Protein AF-A0A7S1K0E9-F1 (afdb_monomer_lite)

Secondary structure (DSSP, 8-state):
-GGG-TT-------EEEETTEEEE-S--SHHHHHHHHHSPP---GGGGSHHHHTTGGGT---------SS-HHHHHHHHH-GGGHHHHTTTT-EETTEEP-GGG----EEEESS--BTTTBEEEEEEESTTTT-SEEEEEEETTTEEEEEEEETTEEEEEEEE------

Structure (mmCIF, N/CA/C/O backbone):
data_AF-A0A7S1K0E9-F1
#
_entry.id   AF-A0A7S1K0E9-F1
#
loop_
_atom_site.group_PDB
_atom_site.id
_atom_site.type_symbol
_atom_site.label_atom_id
_atom_site.label_alt_id
_atom_site.label_comp_id
_atom_site.label_asym_id
_atom_site.label_entity_id
_atom_site.label_seq_id
_atom_site.pdbx_PDB_ins_code
_atom_site.Cartn_x
_atom_site.Cartn_y
_atom_site.Cartn_z
_atom_site.occupancy
_atom_site.B_iso_or_equiv
_atom_site.auth_seq_id
_atom_site.auth_comp_id
_atom_site.auth_asym_id
_atom_site.auth_atom_id
_atom_site.pdbx_PDB_model_num
ATOM 1 N N . PHE A 1 1 ? -6.097 8.473 45.155 1.00 58.50 1 PHE A N 1
ATOM 2 C CA . PHE A 1 1 ? -6.719 7.227 44.657 1.00 58.50 1 PHE A CA 1
ATOM 3 C C . PHE A 1 1 ? -7.468 7.504 43.357 1.00 58.50 1 PHE A C 1
ATOM 5 O O . PHE A 1 1 ? -8.652 7.815 43.402 1.00 58.50 1 PHE A O 1
ATOM 12 N N . ALA A 1 2 ? -6.791 7.430 42.206 1.00 68.81 2 ALA A N 1
ATOM 13 C CA . ALA A 1 2 ? -7.448 7.601 40.905 1.00 68.81 2 ALA A CA 1
ATOM 14 C C . ALA A 1 2 ? -8.517 6.514 40.659 1.00 68.81 2 ALA A C 1
ATOM 16 O O . ALA A 1 2 ? -9.604 6.822 40.193 1.00 68.81 2 ALA A O 1
ATOM 17 N N . THR A 1 3 ? -8.282 5.284 41.130 1.00 81.44 3 THR A N 1
ATOM 18 C CA . THR A 1 3 ? -9.179 4.119 40.979 1.00 81.44 3 THR A CA 1
ATOM 19 C C . THR A 1 3 ? -10.514 4.195 41.736 1.00 81.44 3 THR A C 1
ATOM 21 O O . THR A 1 3 ? -11.343 3.304 41.592 1.00 81.44 3 THR A O 1
ATOM 24 N N . LYS A 1 4 ? -10.744 5.230 42.559 1.00 86.62 4 LYS A N 1
ATOM 25 C CA . LYS A 1 4 ? -11.988 5.406 43.342 1.00 86.62 4 LYS A CA 1
ATOM 26 C C . LYS A 1 4 ? -12.940 6.453 42.757 1.00 86.62 4 LYS A C 1
ATOM 28 O O . LYS A 1 4 ? -14.071 6.575 43.218 1.00 86.62 4 LYS A O 1
ATOM 33 N N . ASN A 1 5 ? -12.492 7.234 41.777 1.00 89.19 5 ASN A N 1
ATOM 34 C CA . ASN A 1 5 ? -13.309 8.264 41.147 1.00 89.19 5 ASN A CA 1
ATOM 35 C C . ASN A 1 5 ? -13.993 7.671 39.910 1.00 89.19 5 ASN A C 1
ATOM 37 O O . ASN A 1 5 ? -13.312 7.291 38.969 1.00 89.19 5 ASN A O 1
ATOM 41 N N . LYS A 1 6 ? -15.331 7.637 39.874 1.00 87.44 6 LYS A N 1
ATOM 42 C CA . LYS A 1 6 ? -16.090 7.137 38.709 1.00 87.44 6 LYS A CA 1
ATOM 43 C C . LYS A 1 6 ? -15.811 7.914 37.414 1.00 87.44 6 LYS A C 1
ATOM 45 O O . LYS A 1 6 ? -16.053 7.387 36.340 1.00 87.44 6 LYS A O 1
ATOM 50 N N . ARG A 1 7 ? -15.301 9.149 37.517 1.00 89.06 7 ARG A N 1
ATOM 51 C CA . ARG A 1 7 ? -14.852 9.960 36.372 1.00 89.06 7 ARG A CA 1
ATOM 52 C C . ARG A 1 7 ? -13.445 9.606 35.885 1.00 89.06 7 ARG A C 1
ATOM 54 O O . ARG A 1 7 ? -13.038 10.090 34.841 1.00 89.06 7 ARG A O 1
ATOM 61 N N . ALA A 1 8 ? -12.685 8.811 36.637 1.00 90.88 8 ALA A N 1
ATOM 62 C CA . ALA A 1 8 ? -11.391 8.294 36.206 1.00 90.88 8 ALA A CA 1
ATOM 63 C C . ALA A 1 8 ? -11.598 7.018 35.374 1.00 90.88 8 ALA A C 1
ATOM 65 O O . ALA A 1 8 ? -11.196 5.927 35.776 1.00 90.88 8 ALA A O 1
ATOM 66 N N . CYS A 1 9 ? -12.284 7.162 34.241 1.00 88.81 9 CYS A N 1
ATOM 67 C CA . CYS A 1 9 ? -12.524 6.098 33.275 1.00 88.81 9 CYS A CA 1
ATOM 68 C C . CYS A 1 9 ? -11.998 6.499 31.890 1.00 88.81 9 CYS A C 1
ATOM 70 O O . CYS A 1 9 ? -11.860 7.680 31.579 1.00 88.81 9 CYS A O 1
ATOM 72 N N . ALA A 1 10 ? -11.706 5.496 31.067 1.00 90.06 10 ALA A N 1
ATOM 73 C CA . ALA A 1 10 ? -11.403 5.637 29.651 1.00 90.06 10 ALA A CA 1
ATOM 74 C C . ALA A 1 10 ? -12.136 4.524 28.897 1.00 90.06 10 ALA A C 1
ATOM 76 O O . ALA A 1 10 ? -12.346 3.440 29.448 1.00 90.06 10 ALA A O 1
ATOM 77 N N . GLN A 1 11 ? -12.530 4.791 27.654 1.00 88.31 11 GLN A N 1
ATOM 78 C CA . GLN A 1 11 ? -13.095 3.771 26.782 1.00 88.31 11 GLN A CA 1
ATOM 79 C C . GLN A 1 11 ? -11.948 3.013 26.113 1.00 88.31 11 GLN A C 1
ATOM 81 O O . GLN A 1 11 ? -11.129 3.615 25.421 1.00 88.31 11 GLN A O 1
ATOM 86 N N . ALA A 1 12 ? -11.888 1.700 26.319 1.00 90.06 12 ALA A N 1
ATOM 87 C CA . ALA A 1 12 ? -11.009 0.850 25.530 1.00 90.06 12 ALA A CA 1
ATOM 88 C C . ALA A 1 12 ? -11.633 0.635 24.147 1.00 90.06 12 ALA A C 1
ATOM 90 O O . ALA A 1 12 ? -12.841 0.398 24.042 1.00 90.06 12 ALA A O 1
ATOM 91 N N . VAL A 1 13 ? -10.805 0.711 23.110 1.00 93.31 13 VAL A N 1
ATOM 92 C CA . VAL A 1 13 ? -11.172 0.369 21.733 1.00 93.31 13 VAL A CA 1
ATOM 93 C C . VAL A 1 13 ? -10.453 -0.923 21.339 1.00 93.31 13 VAL A C 1
ATOM 95 O O . VAL A 1 13 ? -9.297 -1.100 21.738 1.00 93.31 13 VAL A O 1
ATOM 98 N N . PRO A 1 14 ? -11.100 -1.843 20.603 1.00 94.75 14 PRO A N 1
ATOM 99 C CA . PRO A 1 14 ? -10.422 -3.031 20.109 1.00 94.75 14 PRO A CA 1
ATOM 100 C C . PRO A 1 14 ? -9.272 -2.646 19.176 1.00 94.75 14 PRO A C 1
ATOM 102 O O . PRO A 1 14 ? -9.427 -1.800 18.290 1.00 94.75 14 PRO A O 1
ATOM 105 N N . CYS A 1 15 ? -8.111 -3.267 19.374 1.00 94.19 15 CYS A N 1
ATOM 106 C CA . CYS A 1 15 ? -6.949 -3.020 18.540 1.00 94.19 15 CYS A CA 1
ATOM 107 C C . CYS A 1 15 ? -6.083 -4.264 18.343 1.00 94.19 15 CYS A C 1
ATOM 109 O O . CYS A 1 15 ? -6.120 -5.211 19.130 1.00 94.19 15 CYS A O 1
ATOM 111 N N . GLN A 1 16 ? -5.282 -4.234 17.283 1.00 94.12 16 GLN A N 1
ATOM 112 C CA . GLN A 1 16 ? -4.247 -5.219 16.987 1.00 94.12 16 GLN A CA 1
ATOM 113 C C . GLN A 1 16 ? -2.939 -4.501 16.648 1.00 94.12 16 GLN A C 1
ATOM 115 O O . GLN A 1 16 ? -2.952 -3.371 16.162 1.00 94.12 16 GLN A O 1
ATOM 120 N N . VAL A 1 17 ? -1.802 -5.153 16.889 1.00 94.44 17 VAL A N 1
ATOM 121 C CA . VAL A 1 17 ? -0.476 -4.621 16.547 1.00 94.44 17 VAL A CA 1
ATOM 122 C C . VAL A 1 17 ? 0.187 -5.562 15.553 1.00 94.44 17 VAL A C 1
ATOM 124 O O . VAL A 1 17 ? 0.343 -6.745 15.845 1.00 94.44 17 VAL A O 1
ATOM 127 N N . ALA A 1 18 ? 0.582 -5.041 14.394 1.00 93.50 18 ALA A N 1
ATOM 128 C CA . ALA A 1 18 ? 1.292 -5.802 13.366 1.00 93.50 18 ALA A CA 1
ATOM 129 C C . ALA A 1 18 ? 2.140 -4.872 12.495 1.00 93.50 18 ALA A C 1
ATOM 131 O O . ALA A 1 18 ? 1.735 -3.740 12.230 1.00 93.50 18 ALA A O 1
ATOM 132 N N . GLN A 1 19 ? 3.309 -5.343 12.050 1.00 91.88 19 GLN A N 1
ATOM 133 C CA . GLN A 1 19 ? 4.217 -4.609 11.153 1.00 91.88 19 GLN A CA 1
ATOM 134 C C . GLN A 1 19 ? 4.545 -3.180 11.616 1.00 91.88 19 GLN A C 1
ATOM 136 O O . GLN A 1 19 ? 4.628 -2.259 10.812 1.00 91.88 19 GLN A O 1
ATOM 141 N N . GLY A 1 20 ? 4.679 -2.971 12.931 1.00 89.94 20 GLY A N 1
ATOM 142 C CA . GLY A 1 20 ? 4.950 -1.649 13.510 1.00 89.94 20 GLY A CA 1
ATOM 143 C C . GLY A 1 20 ? 3.758 -0.681 13.519 1.00 89.94 20 GLY A C 1
ATOM 144 O O . GLY A 1 20 ? 3.941 0.482 13.868 1.00 89.94 20 GLY A O 1
ATOM 145 N N . HIS A 1 21 ? 2.553 -1.147 13.176 1.00 92.94 21 HIS A N 1
ATOM 146 C CA . HIS A 1 21 ? 1.317 -0.362 13.156 1.00 92.94 21 HIS A CA 1
ATOM 147 C C . HIS A 1 21 ? 0.351 -0.805 14.261 1.00 92.94 21 HIS A C 1
ATOM 149 O O . HIS A 1 21 ? 0.337 -1.972 14.663 1.00 92.94 21 HIS A O 1
ATOM 155 N N . VAL A 1 22 ? -0.487 0.131 14.718 1.00 94.12 22 VAL A N 1
ATOM 156 C CA . VAL A 1 22 ? -1.640 -0.140 15.587 1.00 94.12 22 VAL A CA 1
ATOM 157 C C . VAL A 1 22 ? -2.909 -0.020 14.750 1.00 94.12 22 VAL A C 1
ATOM 159 O O . VAL A 1 22 ? -3.218 1.047 14.228 1.00 94.12 22 VAL A O 1
ATOM 162 N N . TRP A 1 23 ? -3.645 -1.117 14.643 1.00 94.12 23 TRP A N 1
ATOM 163 C CA . TRP A 1 23 ? -4.910 -1.222 13.927 1.00 94.12 23 TRP A CA 1
ATOM 164 C C . TRP A 1 23 ? -6.048 -1.064 14.917 1.00 94.12 23 TRP A C 1
ATOM 166 O O . TRP A 1 23 ? -6.070 -1.769 15.923 1.00 94.12 23 TRP A O 1
ATOM 176 N N . ILE A 1 24 ? -6.964 -0.134 14.663 1.00 93.50 24 ILE A N 1
ATOM 177 C CA . ILE A 1 24 ? -8.026 0.233 15.604 1.00 93.50 24 ILE A CA 1
ATOM 178 C C . ILE A 1 24 ? -9.380 0.004 14.944 1.00 93.50 24 ILE A C 1
ATOM 180 O O . ILE A 1 24 ? -9.613 0.445 13.821 1.00 93.50 24 ILE A O 1
ATOM 184 N N . TRP A 1 25 ? -10.290 -0.628 15.681 1.00 93.38 25 TRP A N 1
ATOM 185 C CA . TRP A 1 25 ? -11.703 -0.693 15.332 1.00 93.38 25 TRP A CA 1
ATOM 186 C C . TRP A 1 25 ? -12.454 0.315 16.192 1.00 93.38 25 TRP A C 1
ATOM 188 O O . TRP A 1 25 ? -12.400 0.265 17.419 1.00 93.38 25 TRP A O 1
ATOM 198 N N . LEU A 1 26 ? -13.145 1.252 15.544 1.00 91.50 26 LEU A N 1
ATOM 199 C CA . LEU A 1 26 ? -13.924 2.279 16.245 1.00 91.50 26 LEU A CA 1
ATOM 200 C C . LEU A 1 26 ? -15.257 1.739 16.786 1.00 91.50 26 LEU A C 1
ATOM 202 O O . LEU A 1 26 ? -15.865 2.358 17.657 1.00 91.50 26 LEU A O 1
ATOM 206 N N . ASP A 1 27 ? -15.696 0.579 16.295 1.00 93.38 27 ASP A N 1
ATOM 207 C CA . ASP A 1 27 ? -16.862 -0.125 16.814 1.00 93.38 27 ASP A CA 1
ATOM 208 C C . ASP A 1 27 ? -16.500 -0.897 18.095 1.00 93.38 27 ASP A C 1
ATOM 210 O O . ASP A 1 27 ? -15.795 -1.906 18.065 1.00 93.38 27 ASP A O 1
ATOM 214 N N . ILE A 1 28 ? -16.990 -0.399 19.233 1.00 94.62 28 ILE A N 1
ATOM 215 C CA . ILE A 1 28 ? -16.774 -0.981 20.568 1.00 94.62 28 ILE A CA 1
ATOM 216 C C . ILE A 1 28 ? -17.867 -1.982 20.976 1.00 94.62 28 ILE A C 1
ATOM 218 O O . ILE A 1 28 ? -17.878 -2.444 22.120 1.00 94.62 28 ILE A O 1
ATOM 222 N N . SER A 1 29 ? -18.813 -2.287 20.084 1.00 95.00 29 SER A N 1
ATOM 223 C CA . SER A 1 29 ? -19.843 -3.300 20.321 1.00 95.00 29 SER A CA 1
ATOM 224 C C . SER A 1 29 ? -19.236 -4.711 20.424 1.00 95.00 29 SER A C 1
ATOM 226 O O . SER A 1 29 ? -18.092 -4.940 20.012 1.00 95.00 29 SER A O 1
ATOM 228 N N . PRO A 1 30 ? -19.979 -5.700 20.955 1.00 94.12 30 PRO A N 1
ATOM 229 C CA . PRO A 1 30 ? -19.571 -7.104 20.884 1.00 94.12 30 PRO A CA 1
ATOM 230 C C . PRO A 1 30 ? -19.260 -7.568 19.451 1.00 94.12 30 PRO A C 1
ATOM 232 O O . PRO A 1 30 ? -18.337 -8.359 19.241 1.00 94.12 30 PRO A O 1
ATOM 235 N N . GLU A 1 31 ? -19.995 -7.056 18.463 1.00 93.81 31 GLU A N 1
ATOM 236 C CA . GLU A 1 31 ? -19.789 -7.318 17.040 1.00 93.81 31 GLU A CA 1
ATOM 237 C C . GLU A 1 31 ? -18.465 -6.723 16.551 1.00 93.81 31 GLU A C 1
ATOM 239 O O . GLU A 1 31 ? -17.681 -7.433 15.920 1.00 93.81 31 GLU A O 1
ATOM 244 N N . GLY A 1 32 ? -18.172 -5.470 16.908 1.00 91.81 32 GLY A N 1
ATOM 245 C CA . GLY A 1 32 ? -16.905 -4.803 16.608 1.00 91.81 32 GLY A CA 1
ATOM 246 C C . GLY A 1 32 ? -15.702 -5.503 17.242 1.00 91.81 32 GLY A C 1
ATOM 247 O O . GLY A 1 32 ? -14.684 -5.731 16.585 1.00 91.81 32 GLY A O 1
ATOM 248 N N . LEU A 1 33 ? -15.842 -5.968 18.487 1.00 93.31 33 LEU A N 1
ATOM 249 C CA . LEU A 1 33 ? -14.815 -6.765 19.158 1.00 93.31 33 LEU A CA 1
ATOM 250 C C . LEU A 1 33 ? -14.577 -8.098 18.433 1.00 93.31 33 LEU A C 1
ATOM 252 O O . LEU A 1 33 ? -13.430 -8.477 18.196 1.00 93.31 33 LEU A O 1
ATOM 256 N N . LYS A 1 34 ? -15.640 -8.791 18.009 1.00 94.69 34 LYS A N 1
ATOM 257 C CA . LYS A 1 34 ? -15.522 -10.018 17.208 1.00 94.69 34 LYS A CA 1
ATOM 258 C C . LYS A 1 34 ? -14.878 -9.743 15.846 1.00 94.69 34 LYS A C 1
ATOM 260 O O . LYS A 1 34 ? -14.020 -10.516 15.412 1.00 94.69 34 LYS A O 1
ATOM 265 N N . ALA A 1 35 ? -15.252 -8.647 15.188 1.00 92.38 35 ALA A N 1
ATOM 266 C CA . ALA A 1 35 ? -14.661 -8.222 13.925 1.00 92.38 35 ALA A CA 1
ATOM 267 C C . ALA A 1 35 ? -13.163 -7.941 14.088 1.00 92.38 35 ALA A C 1
ATOM 269 O O . ALA A 1 35 ? -12.379 -8.428 13.279 1.00 92.38 35 ALA A O 1
ATOM 270 N N . SER A 1 36 ? -12.743 -7.283 15.172 1.00 93.19 36 SER A N 1
ATOM 271 C CA . SER A 1 36 ? -11.322 -7.035 15.449 1.00 93.19 36 SER A CA 1
ATOM 272 C C . SER A 1 36 ? -10.497 -8.299 15.663 1.00 93.19 36 SER A C 1
ATOM 274 O O . SER A 1 36 ? -9.290 -8.269 15.485 1.00 93.19 36 SER A O 1
ATOM 276 N N . ALA A 1 37 ? -11.119 -9.420 16.036 1.00 92.62 37 ALA A N 1
ATOM 277 C CA . ALA A 1 37 ? -10.422 -10.687 16.242 1.00 92.62 37 ALA A CA 1
ATOM 278 C C . ALA A 1 37 ? -10.348 -11.548 14.970 1.00 92.62 37 ALA A C 1
ATOM 280 O O . ALA A 1 37 ? -9.565 -12.493 14.919 1.00 92.62 37 ALA A O 1
ATOM 281 N N . THR A 1 38 ? -11.184 -11.263 13.968 1.00 93.19 38 THR A N 1
ATOM 282 C CA . THR A 1 38 ? -11.391 -12.142 12.802 1.00 93.19 38 THR A CA 1
ATOM 283 C C . THR A 1 38 ? -11.124 -11.471 11.460 1.00 93.19 38 THR A C 1
ATOM 285 O O . THR A 1 38 ? -10.863 -12.173 10.486 1.00 93.19 38 THR A O 1
ATOM 288 N N . THR A 1 39 ? -11.163 -10.139 11.394 1.00 90.88 39 THR A N 1
ATOM 289 C CA . THR A 1 39 ? -10.830 -9.372 10.189 1.00 90.88 39 THR A CA 1
ATOM 290 C C . THR A 1 39 ? -9.333 -9.495 9.905 1.00 90.88 39 THR A C 1
ATOM 292 O O . THR A 1 39 ? -8.535 -9.110 10.763 1.00 90.88 39 THR A O 1
ATOM 295 N N . PRO A 1 40 ? -8.927 -9.994 8.725 1.00 90.50 40 PRO A N 1
ATOM 296 C CA . PRO A 1 40 ? -7.526 -9.982 8.333 1.00 90.50 40 PRO A CA 1
ATOM 297 C C . PRO A 1 40 ? -6.996 -8.549 8.267 1.00 90.50 40 PRO A C 1
ATOM 299 O O . PRO A 1 40 ? -7.625 -7.672 7.672 1.00 90.50 40 PRO A O 1
ATOM 302 N N . LEU A 1 41 ? -5.828 -8.312 8.860 1.00 91.56 41 LEU A N 1
ATOM 303 C CA . LEU A 1 41 ? -5.141 -7.036 8.707 1.00 91.56 41 LEU A CA 1
ATOM 304 C C . LEU A 1 41 ? -4.626 -6.902 7.271 1.00 91.56 41 LEU A C 1
ATOM 306 O O . LEU A 1 41 ? -4.116 -7.884 6.727 1.00 91.56 41 LEU A O 1
ATOM 310 N N . PRO A 1 42 ? -4.676 -5.708 6.657 1.00 90.00 42 PRO A N 1
ATOM 311 C CA . PRO A 1 42 ? -4.114 -5.496 5.332 1.00 90.00 42 PRO A CA 1
ATOM 312 C C . PRO A 1 42 ? -2.580 -5.370 5.413 1.00 90.00 42 PRO A C 1
ATOM 314 O O . PRO A 1 42 ? -2.009 -4.409 4.917 1.00 90.00 42 PRO A O 1
ATOM 317 N N . ILE A 1 43 ? -1.894 -6.352 5.996 1.00 91.50 43 ILE A N 1
ATOM 318 C CA . ILE A 1 43 ? -0.427 -6.430 6.090 1.00 91.50 43 ILE A CA 1
ATOM 319 C C . ILE A 1 43 ? 0.213 -6.907 4.784 1.00 91.50 43 ILE A C 1
ATOM 321 O O . ILE A 1 43 ? -0.438 -7.552 3.960 1.00 91.50 43 ILE A O 1
ATOM 325 N N . VAL A 1 44 ? 1.491 -6.593 4.590 1.00 91.75 44 VAL A N 1
ATOM 326 C CA . VAL A 1 44 ? 2.261 -7.052 3.426 1.00 91.75 44 VAL A CA 1
ATOM 327 C C . VAL A 1 44 ? 3.126 -8.232 3.849 1.00 91.75 44 VAL A C 1
ATOM 329 O O . VAL A 1 44 ? 4.125 -8.047 4.546 1.00 91.75 44 VAL A O 1
ATOM 332 N N . ASP A 1 45 ? 2.725 -9.441 3.462 1.00 91.62 45 ASP A N 1
ATOM 333 C CA . ASP A 1 45 ? 3.356 -10.694 3.900 1.00 91.62 45 ASP A CA 1
ATOM 334 C C . ASP A 1 45 ? 4.857 -10.736 3.569 1.00 91.62 45 ASP A C 1
ATOM 336 O O . ASP A 1 45 ? 5.661 -11.269 4.334 1.00 91.62 45 ASP A O 1
ATOM 340 N N . GLU A 1 46 ? 5.271 -10.109 2.466 1.00 89.44 46 GLU A N 1
ATOM 341 C CA . GLU A 1 46 ? 6.665 -10.063 2.032 1.00 89.44 46 GLU A CA 1
ATOM 342 C C . GLU A 1 46 ? 7.593 -9.336 3.009 1.00 89.44 46 GLU A C 1
ATOM 344 O O . GLU A 1 46 ? 8.796 -9.609 3.012 1.00 89.44 46 GLU A O 1
ATOM 349 N N . LEU A 1 47 ? 7.059 -8.454 3.863 1.00 88.88 47 LEU A N 1
ATOM 350 C CA . LEU A 1 47 ? 7.850 -7.781 4.896 1.00 88.88 47 LEU A CA 1
ATOM 351 C C . LEU A 1 47 ? 8.267 -8.736 6.026 1.00 88.88 47 LEU A C 1
ATOM 353 O O . LEU A 1 47 ? 9.253 -8.472 6.712 1.00 88.88 47 LEU A O 1
ATOM 357 N N . GLU A 1 48 ? 7.561 -9.859 6.194 1.00 90.31 48 GLU A N 1
ATOM 358 C CA . GLU A 1 48 ? 7.885 -10.892 7.188 1.00 90.31 48 GLU A CA 1
ATOM 359 C C . GLU A 1 48 ? 8.892 -11.927 6.672 1.00 90.31 48 GLU A C 1
ATOM 361 O O . GLU A 1 48 ? 9.383 -12.764 7.432 1.00 90.31 48 GLU A O 1
ATOM 366 N N . LEU A 1 49 ? 9.235 -11.887 5.380 1.00 90.75 49 LEU A N 1
ATOM 367 C CA . LEU A 1 49 ? 10.203 -12.819 4.817 1.00 90.75 49 LEU A CA 1
ATOM 368 C C . LEU A 1 49 ? 11.595 -12.581 5.425 1.00 90.75 49 LEU A C 1
ATOM 370 O O . LEU A 1 49 ? 12.039 -11.431 5.512 1.00 90.75 49 LEU A O 1
ATOM 374 N N . PRO A 1 50 ? 12.364 -13.643 5.743 1.00 90.94 50 PRO A N 1
ATOM 375 C CA . PRO A 1 50 ? 13.720 -13.496 6.279 1.00 90.94 50 PRO A CA 1
ATOM 376 C C . PRO A 1 50 ? 14.640 -12.651 5.386 1.00 90.94 50 PRO A C 1
ATOM 378 O O . PRO A 1 50 ? 15.474 -11.886 5.874 1.00 90.94 50 PRO A O 1
ATOM 381 N N . SER A 1 51 ? 14.469 -12.742 4.064 1.00 86.69 51 SER A N 1
ATOM 382 C CA . SER A 1 51 ? 15.200 -11.929 3.087 1.00 86.69 51 SER A CA 1
ATOM 383 C C . SER A 1 51 ? 14.928 -10.433 3.233 1.00 86.69 51 SER A C 1
ATOM 385 O O . SER A 1 51 ? 15.817 -9.632 2.974 1.00 86.69 51 SER A O 1
ATOM 387 N N . PHE A 1 52 ? 13.723 -10.050 3.657 1.00 86.38 52 PHE A N 1
ATOM 388 C CA . PHE A 1 52 ? 13.374 -8.659 3.912 1.00 86.38 52 PHE A CA 1
ATOM 389 C C . PHE A 1 52 ? 13.861 -8.229 5.300 1.00 86.38 52 PHE A C 1
ATOM 391 O O . PHE A 1 52 ? 14.622 -7.267 5.416 1.00 86.38 52 PHE A O 1
ATOM 398 N N . GLN A 1 53 ? 13.538 -9.007 6.339 1.00 87.75 53 GLN A N 1
ATOM 399 C CA . GLN A 1 53 ? 13.920 -8.711 7.725 1.00 87.75 53 GLN A CA 1
ATOM 400 C C . GLN A 1 53 ? 15.441 -8.609 7.927 1.00 87.75 53 GLN A C 1
ATOM 402 O O . GLN A 1 53 ? 15.913 -7.724 8.639 1.00 87.75 53 GLN A O 1
ATOM 407 N N . SER A 1 54 ? 16.233 -9.452 7.250 1.00 88.62 54 SER A N 1
ATOM 408 C CA . SER A 1 54 ? 17.707 -9.404 7.302 1.00 88.62 54 SER A CA 1
ATOM 409 C C . SER A 1 54 ? 18.304 -8.077 6.822 1.00 88.62 54 SER A C 1
ATOM 411 O O . SER A 1 54 ? 19.446 -7.761 7.151 1.00 88.62 54 SER A O 1
ATOM 413 N N . THR A 1 55 ? 17.529 -7.287 6.080 1.00 88.38 55 THR A N 1
ATOM 414 C CA . THR A 1 55 ? 17.947 -5.998 5.524 1.00 88.38 55 THR A CA 1
ATOM 415 C C . THR A 1 55 ? 17.390 -4.809 6.311 1.00 88.38 55 THR A C 1
ATOM 417 O O . THR A 1 55 ? 17.739 -3.673 6.029 1.00 88.38 55 THR A O 1
ATOM 420 N N . TRP A 1 56 ? 16.573 -5.031 7.349 1.00 84.62 56 TRP A N 1
ATOM 421 C CA . TRP A 1 56 ? 15.886 -3.958 8.085 1.00 84.62 56 TRP A CA 1
ATOM 422 C C . TRP A 1 56 ? 16.831 -2.865 8.617 1.00 84.62 56 TRP A C 1
ATOM 424 O O . TRP A 1 56 ? 16.525 -1.677 8.553 1.00 84.62 56 TRP A O 1
ATOM 434 N N . ASN A 1 57 ? 18.017 -3.266 9.085 1.00 86.25 57 ASN A N 1
ATOM 435 C CA . ASN A 1 57 ? 18.980 -2.378 9.744 1.00 86.25 57 ASN A CA 1
ATOM 436 C C . ASN A 1 57 ? 20.036 -1.764 8.809 1.00 86.25 57 ASN A C 1
ATOM 438 O O . ASN A 1 57 ? 20.930 -1.071 9.288 1.00 86.25 57 ASN A O 1
ATOM 442 N N . ASP A 1 58 ? 19.982 -2.007 7.498 1.00 90.31 58 ASP A N 1
ATOM 443 C CA . ASP A 1 58 ? 21.002 -1.508 6.560 1.00 90.31 58 ASP A CA 1
ATOM 444 C C . ASP A 1 58 ? 20.655 -0.167 5.890 1.00 90.31 58 ASP A C 1
ATOM 446 O O . ASP A 1 58 ? 21.382 0.303 5.014 1.00 90.31 58 ASP A O 1
ATOM 450 N N . GLY A 1 59 ? 19.555 0.464 6.311 1.00 85.25 59 GLY A N 1
ATOM 451 C CA . GLY A 1 59 ? 19.117 1.769 5.814 1.00 85.25 59 GLY A CA 1
ATOM 452 C C . GLY A 1 59 ? 18.340 1.730 4.495 1.00 85.25 59 GLY A C 1
ATOM 453 O O . GLY A 1 59 ? 17.991 2.789 3.977 1.00 85.25 59 GLY A O 1
ATOM 454 N N . ARG A 1 60 ? 18.034 0.544 3.946 1.00 85.31 60 ARG A N 1
ATOM 455 C CA . ARG A 1 60 ? 17.169 0.403 2.759 1.00 85.31 60 ARG A CA 1
ATOM 456 C C . ARG A 1 60 ? 15.676 0.542 3.056 1.00 85.31 60 ARG A C 1
ATOM 458 O O . ARG A 1 60 ? 14.897 0.708 2.119 1.00 85.31 60 ARG A O 1
ATOM 465 N N . HIS A 1 61 ? 15.287 0.491 4.327 1.00 87.94 61 HIS A N 1
ATOM 466 C CA . HIS A 1 61 ? 13.897 0.580 4.773 1.00 87.94 61 HIS A CA 1
ATOM 467 C C . HIS A 1 61 ? 13.652 1.907 5.462 1.00 87.94 61 HIS A C 1
ATOM 469 O O . HIS A 1 61 ? 14.450 2.352 6.286 1.00 87.94 61 HIS A O 1
ATOM 475 N N . PHE A 1 62 ? 12.525 2.527 5.141 1.00 89.19 62 PHE A N 1
ATOM 476 C CA . PHE A 1 62 ? 12.100 3.765 5.767 1.00 89.19 62 PHE A CA 1
ATOM 477 C C . PHE A 1 62 ? 10.590 3.736 5.965 1.00 89.19 62 PHE A C 1
ATOM 479 O O . PHE A 1 62 ? 9.842 3.434 5.038 1.00 89.19 62 PHE A O 1
ATOM 486 N N . MET A 1 63 ? 10.154 4.055 7.181 1.00 90.12 63 MET A N 1
ATOM 487 C CA . MET A 1 63 ? 8.749 4.118 7.566 1.00 90.12 63 MET A CA 1
ATOM 488 C C . MET A 1 63 ? 8.506 5.436 8.291 1.00 90.12 63 MET A C 1
ATOM 490 O O . MET A 1 63 ? 9.251 5.798 9.201 1.00 90.12 63 MET A O 1
ATOM 494 N N . TYR A 1 64 ? 7.473 6.160 7.873 1.00 93.75 64 TYR A N 1
ATOM 495 C CA . TYR A 1 64 ? 7.096 7.442 8.450 1.00 93.75 64 TYR A CA 1
ATOM 496 C C . TYR A 1 64 ? 5.604 7.696 8.253 1.00 93.75 64 TYR A C 1
ATOM 498 O O . TYR A 1 64 ? 4.960 7.077 7.410 1.00 93.75 64 TYR A O 1
ATOM 506 N N . MET A 1 65 ? 5.080 8.638 9.029 1.00 94.06 65 MET A N 1
ATOM 507 C CA . MET A 1 65 ? 3.724 9.156 8.908 1.00 94.06 65 MET A CA 1
ATOM 508 C C . MET A 1 65 ? 3.796 10.613 8.454 1.00 94.06 65 MET A C 1
ATOM 510 O O . MET A 1 65 ? 4.716 11.345 8.832 1.00 94.06 65 MET A O 1
ATOM 514 N N . ARG A 1 66 ? 2.827 11.033 7.642 1.00 93.69 66 ARG A N 1
ATOM 515 C CA . ARG A 1 66 ? 2.639 12.429 7.262 1.00 93.69 66 ARG A CA 1
ATOM 516 C C . ARG A 1 66 ? 1.154 12.733 7.128 1.00 93.69 66 ARG A C 1
ATOM 518 O O . ARG A 1 66 ? 0.455 12.007 6.428 1.00 93.69 66 ARG A O 1
ATOM 525 N N . ASP A 1 67 ? 0.738 13.848 7.714 1.00 93.44 67 ASP A N 1
ATOM 526 C CA . ASP A 1 67 ? -0.600 14.400 7.521 1.00 93.44 67 ASP A CA 1
ATOM 527 C C . ASP A 1 67 ? -0.632 15.214 6.225 1.00 93.44 67 ASP A C 1
ATOM 529 O O . ASP A 1 67 ? 0.272 16.013 5.951 1.00 93.44 67 ASP A O 1
ATOM 533 N N . MET A 1 68 ? -1.666 14.996 5.413 1.00 90.94 68 MET A N 1
ATOM 534 C CA . MET A 1 68 ? -1.853 15.679 4.135 1.00 90.94 68 MET A CA 1
ATOM 535 C C . MET A 1 68 ? -3.099 16.568 4.214 1.00 90.94 68 MET A C 1
ATOM 537 O O . MET A 1 68 ? -4.146 16.085 4.635 1.00 90.94 68 MET A O 1
ATOM 541 N N . PRO A 1 69 ? -3.032 17.849 3.800 1.00 91.94 69 PRO A N 1
ATOM 542 C CA . PRO A 1 69 ? -4.151 18.785 3.918 1.00 91.94 69 PRO A CA 1
ATOM 543 C C . PRO A 1 69 ? -5.160 18.628 2.763 1.00 91.94 69 PRO A C 1
ATOM 545 O O . PRO A 1 69 ? -5.507 19.605 2.100 1.00 91.94 69 PRO A O 1
ATOM 548 N N . TYR A 1 70 ? -5.573 17.396 2.458 1.00 90.25 70 TYR A N 1
ATOM 549 C CA . TYR A 1 70 ? -6.602 17.089 1.462 1.00 90.25 70 TYR A CA 1
ATOM 550 C C . TYR A 1 70 ? -7.235 15.712 1.707 1.00 90.25 70 TYR A C 1
ATOM 552 O O . TYR A 1 70 ? -6.671 14.876 2.410 1.00 90.25 70 TYR A O 1
ATOM 560 N N . GLY A 1 71 ? -8.415 15.495 1.114 1.00 91.25 71 GLY A N 1
ATOM 561 C CA . GLY A 1 71 ? -9.233 14.297 1.322 1.00 91.25 71 GLY A CA 1
ATOM 562 C C . GLY A 1 71 ? -8.533 12.988 0.948 1.00 91.25 71 GLY A C 1
ATOM 563 O O . GLY A 1 71 ? -7.684 12.943 0.049 1.00 91.25 71 GLY A O 1
ATOM 564 N N . ALA A 1 72 ? -8.912 11.909 1.635 1.00 89.94 72 ALA A N 1
ATOM 565 C CA . ALA A 1 72 ? -8.302 10.593 1.467 1.00 89.94 72 ALA A CA 1
ATOM 56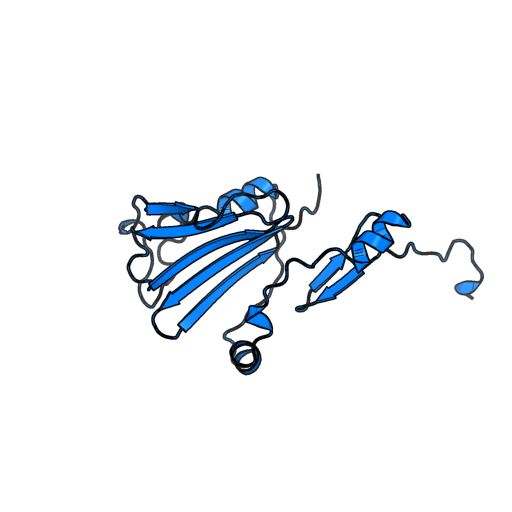6 C C . ALA A 1 72 ? -8.503 10.035 0.051 1.00 89.94 72 ALA A C 1
ATOM 568 O O . ALA A 1 72 ? -7.609 9.385 -0.482 1.00 89.94 72 ALA A O 1
ATOM 569 N N . GLU A 1 73 ? -9.630 10.334 -0.589 1.00 90.06 73 GLU A N 1
ATOM 570 C CA . GLU A 1 73 ? -9.959 9.918 -1.951 1.00 90.06 73 GLU A CA 1
ATOM 571 C C . GLU A 1 73 ? -9.001 10.551 -2.960 1.00 90.06 73 GLU A C 1
ATOM 573 O O . GLU A 1 73 ? -8.410 9.849 -3.776 1.00 90.06 73 GLU A O 1
ATOM 578 N N . ALA A 1 74 ? -8.762 11.862 -2.847 1.00 92.19 74 ALA A N 1
ATOM 579 C CA . ALA A 1 74 ? -7.810 12.563 -3.703 1.00 92.19 74 ALA A CA 1
ATOM 580 C C . ALA A 1 74 ? -6.376 12.039 -3.505 1.00 92.19 74 ALA A C 1
ATOM 582 O O . ALA A 1 74 ? -5.615 11.935 -4.468 1.00 92.19 74 ALA A O 1
ATOM 583 N N . LEU A 1 75 ? -6.006 11.670 -2.270 1.00 92.25 75 LEU A N 1
ATOM 584 C CA . LEU A 1 75 ? -4.726 11.015 -1.990 1.00 92.25 75 LEU A CA 1
ATOM 585 C C . LEU A 1 75 ? -4.635 9.635 -2.632 1.00 92.25 75 LEU A C 1
ATOM 587 O O . LEU A 1 75 ? -3.618 9.324 -3.248 1.00 92.25 75 LEU A O 1
ATOM 591 N N . LEU A 1 76 ? -5.680 8.824 -2.493 1.00 92.06 76 LEU A N 1
ATOM 592 C CA . LEU A 1 76 ? -5.740 7.490 -3.071 1.00 92.06 76 LEU A CA 1
ATOM 593 C C . LEU A 1 76 ? -5.657 7.551 -4.595 1.00 92.06 76 LEU A C 1
ATOM 595 O O . LEU A 1 76 ? -4.827 6.856 -5.167 1.00 92.06 76 LEU A O 1
ATOM 599 N N . GLU A 1 77 ? -6.433 8.411 -5.254 1.00 92.69 77 GLU A N 1
ATOM 600 C CA . GLU A 1 77 ? -6.370 8.591 -6.709 1.00 92.69 77 GLU A CA 1
ATOM 601 C C . GLU A 1 77 ? -4.983 9.053 -7.166 1.00 92.69 77 GLU A C 1
ATOM 603 O O . GLU A 1 77 ? -4.412 8.477 -8.093 1.00 92.69 77 GLU A O 1
ATOM 608 N N . ASN A 1 78 ? -4.397 10.039 -6.478 1.00 92.94 78 ASN A N 1
ATOM 609 C CA . ASN A 1 78 ? -3.054 10.517 -6.793 1.00 92.94 78 ASN A CA 1
ATOM 610 C C . ASN A 1 78 ? -1.997 9.415 -6.648 1.00 92.94 78 ASN A C 1
ATOM 612 O O . ASN A 1 78 ? -1.113 9.293 -7.496 1.00 92.94 78 ASN A O 1
ATOM 616 N N . LEU A 1 79 ? -2.084 8.618 -5.583 1.00 92.94 79 LEU A N 1
ATOM 617 C CA . LEU A 1 79 ? -1.169 7.512 -5.355 1.00 92.94 79 LEU A CA 1
ATOM 618 C C . LEU A 1 79 ? -1.451 6.330 -6.279 1.00 92.94 79 LEU A C 1
ATOM 620 O O . LEU A 1 79 ? -0.521 5.587 -6.536 1.00 92.94 79 LEU A O 1
ATOM 624 N N . LEU A 1 80 ? -2.663 6.110 -6.783 1.00 92.81 80 LEU A N 1
ATOM 625 C CA . LEU A 1 80 ? -2.963 5.002 -7.701 1.00 92.81 80 LEU A CA 1
ATOM 626 C C . LEU A 1 80 ? -2.558 5.288 -9.146 1.00 92.81 80 LEU A C 1
ATOM 628 O O . LEU A 1 80 ? -2.412 4.342 -9.918 1.00 92.81 80 LEU A O 1
ATOM 632 N N . ASP A 1 81 ? -2.382 6.557 -9.513 1.00 92.19 81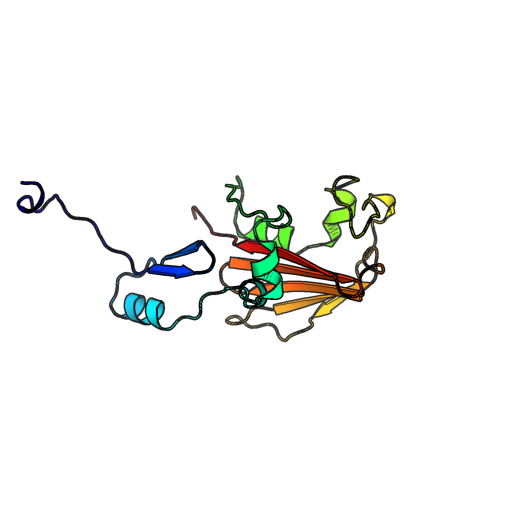 ASP A N 1
ATOM 633 C CA . ASP A 1 81 ? -2.031 6.962 -10.870 1.00 92.19 81 ASP A CA 1
ATOM 634 C C . ASP A 1 81 ? -0.512 7.119 -11.056 1.00 92.19 81 ASP A C 1
ATOM 636 O O . ASP A 1 81 ? 0.041 8.176 -10.748 1.00 92.19 81 ASP A O 1
ATOM 640 N N . PRO A 1 82 ? 0.207 6.143 -11.633 1.00 90.75 82 PRO A N 1
ATOM 641 C CA . PRO A 1 82 ? 1.613 6.333 -11.962 1.00 90.75 82 PRO A CA 1
ATOM 642 C C . PRO A 1 82 ? 1.844 7.350 -13.090 1.00 90.75 82 PRO A C 1
ATOM 644 O O . PRO A 1 82 ? 2.966 7.838 -13.229 1.00 90.75 82 PRO A O 1
ATOM 647 N N . ALA A 1 83 ? 0.844 7.703 -13.907 1.00 90.06 83 ALA A N 1
ATOM 648 C CA . ALA A 1 83 ? 1.049 8.559 -15.077 1.00 90.06 83 ALA A CA 1
ATOM 649 C C . ALA A 1 83 ? 1.529 9.974 -14.712 1.00 90.06 83 ALA A C 1
ATOM 651 O O . ALA A 1 83 ? 2.234 10.600 -15.507 1.00 90.06 83 ALA A O 1
ATOM 652 N N . HIS A 1 84 ? 1.237 10.460 -13.499 1.00 91.94 84 HIS A N 1
ATOM 653 C CA . HIS A 1 84 ? 1.739 11.752 -13.024 1.00 91.94 84 HIS A CA 1
ATOM 654 C C . HIS A 1 84 ? 3.253 11.762 -12.752 1.00 91.94 84 HIS A C 1
ATOM 656 O O . HIS A 1 84 ? 3.862 12.837 -12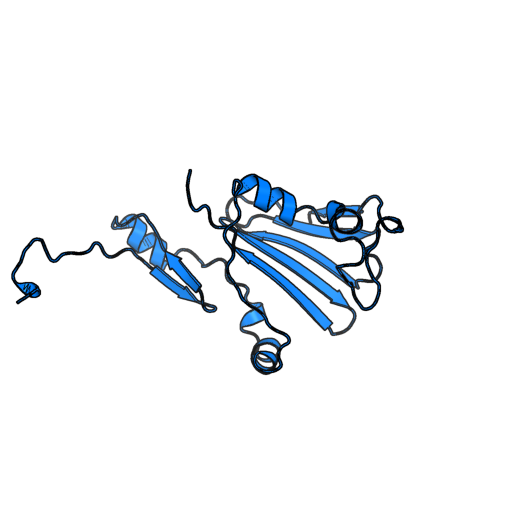.700 1.00 91.94 84 HIS A O 1
ATOM 662 N N . VAL A 1 85 ? 3.881 10.592 -12.567 1.00 90.81 85 VAL A N 1
ATOM 663 C CA . VAL A 1 85 ? 5.257 10.485 -12.060 1.00 90.81 85 VAL A CA 1
ATOM 664 C C . VAL A 1 85 ? 6.276 11.262 -12.900 1.00 90.81 85 VAL A C 1
ATOM 666 O O . VAL A 1 85 ? 7.010 12.071 -12.324 1.00 90.81 85 VAL A O 1
ATOM 669 N N . PRO A 1 86 ? 6.314 11.122 -14.240 1.00 91.06 86 PRO A N 1
ATOM 670 C CA . PRO A 1 86 ? 7.257 11.870 -15.071 1.00 91.06 86 PRO A CA 1
ATOM 671 C C . PRO A 1 86 ? 7.065 13.392 -15.030 1.00 91.06 86 PRO A C 1
ATOM 673 O O . PRO A 1 86 ? 8.005 14.149 -15.291 1.00 91.06 86 PRO A O 1
ATOM 676 N N . VAL A 1 87 ? 5.856 13.852 -14.701 1.00 92.94 87 VAL A N 1
ATOM 677 C CA . VAL A 1 87 ? 5.479 15.267 -14.745 1.00 92.94 87 VAL A CA 1
ATOM 678 C C . VAL A 1 87 ? 5.733 15.958 -13.407 1.00 92.94 87 VAL A C 1
ATOM 680 O O . VAL A 1 87 ? 6.449 16.967 -13.372 1.00 92.94 87 VAL A O 1
ATOM 683 N N . THR A 1 88 ? 5.180 15.415 -12.320 1.00 93.69 88 THR A N 1
ATOM 684 C CA . THR A 1 88 ? 5.216 16.022 -10.977 1.00 93.69 88 THR A CA 1
ATOM 685 C C . THR A 1 88 ? 6.538 15.762 -10.262 1.00 93.69 88 THR A C 1
ATOM 687 O O . THR A 1 88 ? 7.033 16.640 -9.560 1.00 93.69 88 THR A O 1
ATOM 690 N N . HIS A 1 89 ? 7.165 14.602 -10.488 1.00 90.62 89 HIS A N 1
ATOM 691 C CA . HIS A 1 89 ? 8.429 14.213 -9.845 1.00 90.62 89 HIS A CA 1
ATOM 692 C C . HIS A 1 89 ? 9.638 14.380 -10.769 1.00 90.62 89 HIS A C 1
ATOM 694 O O . HIS A 1 89 ? 10.603 13.614 -10.697 1.00 90.62 89 HIS A O 1
ATOM 700 N N . HIS A 1 90 ? 9.580 15.382 -11.652 1.00 92.25 90 HIS A N 1
ATOM 701 C CA . HIS A 1 90 ? 10.597 15.655 -12.663 1.00 92.25 90 HIS A CA 1
ATOM 702 C C . HIS A 1 90 ? 12.017 15.662 -12.073 1.00 92.25 90 HIS A C 1
ATOM 704 O O . HIS A 1 90 ? 12.360 16.537 -11.281 1.00 92.25 90 HIS A O 1
ATOM 710 N N . ASN A 1 91 ? 12.849 14.701 -12.489 1.00 90.06 91 ASN A N 1
ATOM 711 C CA . ASN A 1 91 ? 14.234 14.504 -12.043 1.00 90.06 91 ASN A CA 1
ATOM 712 C C . ASN A 1 91 ? 14.432 14.218 -10.538 1.00 90.06 91 ASN A C 1
ATOM 714 O O . ASN A 1 91 ? 15.582 14.181 -10.082 1.00 90.06 91 ASN A O 1
ATOM 718 N N . SER A 1 92 ? 13.348 13.966 -9.798 1.00 88.19 92 SER A N 1
ATOM 719 C CA . SER A 1 92 ? 13.349 13.657 -8.359 1.00 88.19 92 SER A CA 1
ATOM 720 C C . SER A 1 92 ? 13.276 12.158 -8.082 1.00 88.19 92 SER A C 1
ATOM 722 O O . SER A 1 92 ? 13.842 11.684 -7.100 1.00 88.19 92 SER A O 1
ATOM 724 N N . ILE A 1 93 ? 12.616 11.397 -8.957 1.00 84.38 93 ILE A N 1
ATOM 725 C CA . ILE A 1 93 ? 12.522 9.941 -8.843 1.00 84.38 93 ILE A CA 1
ATOM 726 C C . ILE A 1 93 ? 13.507 9.294 -9.811 1.00 84.38 93 ILE A C 1
ATOM 728 O O . ILE A 1 93 ? 13.563 9.615 -10.999 1.00 84.38 93 ILE A O 1
ATOM 732 N N . THR A 1 94 ? 14.293 8.362 -9.281 1.00 80.19 94 THR A N 1
ATOM 733 C CA . THR A 1 94 ? 15.180 7.509 -10.069 1.00 80.19 94 THR A CA 1
ATOM 734 C C . THR A 1 94 ? 14.627 6.098 -10.054 1.00 80.19 94 THR A C 1
ATOM 736 O O . THR A 1 94 ? 14.575 5.461 -9.004 1.00 80.19 94 THR A O 1
ATOM 739 N N . LEU A 1 95 ? 14.254 5.590 -11.223 1.00 73.69 95 LEU A N 1
ATOM 740 C CA . LEU A 1 95 ? 13.880 4.195 -11.389 1.00 73.69 95 LEU A CA 1
ATOM 741 C C . LEU A 1 95 ? 15.069 3.461 -11.996 1.00 73.69 95 LEU A C 1
ATOM 743 O O . LEU A 1 95 ? 15.456 3.697 -13.136 1.00 73.69 95 LEU A O 1
ATOM 747 N N . GLN A 1 96 ? 15.685 2.605 -11.177 1.00 65.56 96 GLN A N 1
ATOM 748 C CA . GLN A 1 96 ? 16.819 1.753 -11.549 1.00 65.56 96 GLN A CA 1
ATOM 749 C C . GLN A 1 96 ? 18.004 2.481 -12.219 1.00 65.56 96 GLN A C 1
ATOM 751 O O . GLN A 1 96 ? 18.591 1.993 -13.183 1.00 65.56 96 GLN A O 1
ATOM 756 N N . GLY A 1 97 ? 18.372 3.651 -11.702 1.00 69.44 97 GLY A N 1
ATOM 757 C CA . GLY A 1 97 ? 19.503 4.436 -12.209 1.00 69.44 97 GLY A CA 1
ATOM 758 C C . GLY A 1 97 ? 19.153 5.408 -13.337 1.00 69.44 97 GLY A C 1
ATOM 759 O O . GLY A 1 97 ? 19.985 6.242 -13.681 1.00 69.44 97 GLY A O 1
ATOM 760 N N . THR A 1 98 ? 17.923 5.378 -13.858 1.00 75.19 98 THR A N 1
ATOM 761 C CA . THR A 1 98 ? 17.424 6.389 -14.798 1.00 75.19 98 THR A CA 1
ATOM 762 C C . THR A 1 98 ? 16.510 7.368 -14.073 1.00 75.19 98 THR A C 1
ATOM 764 O O . THR A 1 98 ? 15.553 6.972 -13.404 1.00 75.19 98 THR A O 1
ATO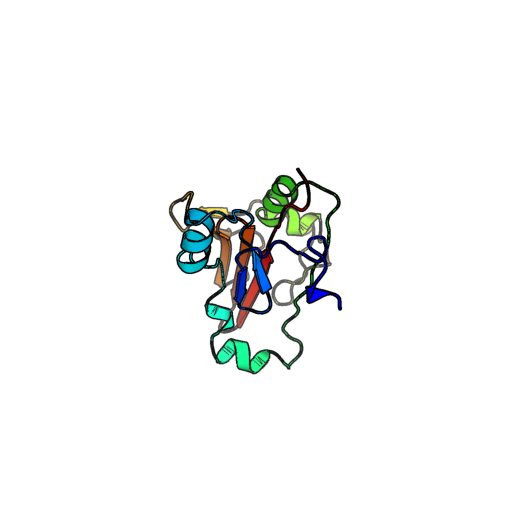M 767 N N . LYS A 1 99 ? 16.805 8.664 -14.194 1.00 84.31 99 LYS A N 1
ATOM 768 C CA . LYS A 1 99 ? 15.915 9.715 -13.696 1.00 84.31 99 LYS A CA 1
ATOM 769 C C . LYS A 1 99 ? 14.668 9.780 -14.564 1.00 84.31 99 LYS A C 1
ATOM 771 O O . LYS A 1 99 ? 14.775 9.899 -15.782 1.00 84.31 99 LYS A O 1
ATOM 776 N N . VAL A 1 100 ? 13.502 9.729 -13.931 1.00 87.31 100 VAL A N 1
ATOM 777 C CA . VAL A 1 100 ? 12.235 9.950 -14.625 1.00 87.31 100 VAL A CA 1
ATOM 778 C C . VAL A 1 100 ? 12.074 11.451 -14.843 1.00 87.31 100 VAL A C 1
ATOM 780 O O . VAL A 1 100 ? 12.273 12.252 -13.925 1.00 87.31 100 VAL A O 1
ATOM 783 N N . SER A 1 101 ? 11.749 11.849 -16.069 1.00 91.44 101 SER A N 1
ATOM 784 C CA . SER A 1 101 ? 11.677 13.253 -16.466 1.00 91.44 101 SER A CA 1
ATOM 785 C C . SER A 1 101 ? 10.426 13.508 -17.307 1.00 91.44 101 SER A C 1
ATOM 787 O O . SER A 1 101 ? 9.744 12.582 -17.731 1.00 91.44 101 SER A O 1
ATOM 789 N N . ARG A 1 102 ? 10.123 14.775 -17.599 1.00 94.00 102 ARG A N 1
ATOM 790 C CA . ARG A 1 102 ? 8.947 15.125 -18.409 1.00 94.00 102 ARG A CA 1
ATOM 791 C C . ARG A 1 102 ? 9.073 14.611 -19.841 1.00 94.00 102 ARG A C 1
ATOM 793 O O . ARG A 1 102 ? 8.065 14.395 -20.494 1.00 94.00 102 ARG A O 1
ATOM 800 N N . GLU A 1 103 ? 10.297 14.378 -20.305 1.00 91.25 103 GLU A N 1
ATOM 801 C CA . GLU A 1 103 ? 10.581 13.831 -21.634 1.00 91.25 103 GLU A CA 1
ATOM 802 C C . GLU A 1 103 ? 10.182 12.357 -21.747 1.00 91.25 103 GLU A C 1
ATOM 804 O O . GLU A 1 103 ? 9.867 11.892 -22.836 1.00 91.25 103 GLU A O 1
ATOM 809 N N . SER A 1 104 ? 10.149 11.625 -20.627 1.00 86.12 104 SER A N 1
ATOM 810 C CA . SER A 1 104 ? 9.632 10.256 -20.591 1.00 86.12 104 SER A CA 1
ATOM 811 C C . SER A 1 104 ? 8.115 10.200 -20.388 1.00 86.12 104 SER A C 1
ATOM 813 O O . SER A 1 104 ? 7.560 9.109 -20.291 1.00 86.12 104 SER A O 1
ATOM 815 N N . ALA A 1 105 ? 7.424 11.341 -20.284 1.00 89.75 105 ALA A N 1
ATOM 816 C CA . ALA A 1 105 ? 5.972 11.347 -20.170 1.00 89.75 105 ALA A CA 1
ATOM 817 C C . ALA A 1 105 ? 5.337 10.752 -21.433 1.00 89.75 105 ALA A C 1
ATOM 819 O O . ALA A 1 105 ? 5.720 11.062 -22.560 1.00 89.75 105 ALA A O 1
ATOM 820 N N . GLY A 1 106 ? 4.344 9.896 -21.239 1.00 88.88 106 GLY A N 1
ATOM 821 C CA . GLY A 1 106 ? 3.633 9.246 -22.326 1.00 88.88 106 GLY A CA 1
ATOM 822 C C . GLY A 1 106 ? 2.582 8.280 -21.794 1.00 88.88 106 GLY A C 1
ATOM 823 O O . GLY A 1 106 ? 2.520 8.060 -20.580 1.00 88.88 106 GLY A O 1
ATOM 824 N N . PRO A 1 107 ? 1.760 7.702 -22.684 1.00 89.62 107 PRO A N 1
ATOM 825 C CA . PRO A 1 107 ? 0.757 6.724 -22.296 1.00 89.62 107 PRO A CA 1
ATOM 826 C C . PRO A 1 107 ? 1.392 5.531 -21.575 1.00 89.62 107 PRO A C 1
ATOM 828 O O . PRO A 1 107 ? 2.406 4.987 -22.025 1.00 89.62 107 PRO A O 1
ATOM 831 N N . LEU A 1 108 ? 0.778 5.129 -20.466 1.00 89.00 108 LEU A N 1
ATOM 832 C CA . LEU A 1 108 ? 1.086 3.882 -19.783 1.00 89.00 108 LEU A CA 1
ATOM 833 C C . LEU A 1 108 ? 0.121 2.807 -20.267 1.00 89.00 108 LEU A C 1
ATOM 835 O O . LEU A 1 108 ? -1.091 3.010 -20.264 1.00 89.00 108 LEU A O 1
ATOM 839 N N . ASP A 1 109 ? 0.671 1.670 -20.675 1.00 91.88 109 ASP A N 1
ATOM 840 C CA . ASP A 1 109 ? -0.137 0.488 -20.955 1.00 91.88 109 ASP A CA 1
ATOM 841 C C . ASP A 1 109 ? -0.413 -0.205 -19.620 1.00 91.88 109 ASP A C 1
ATOM 843 O O . ASP A 1 109 ? 0.512 -0.721 -18.989 1.00 91.88 109 ASP A O 1
ATOM 847 N N . MET A 1 110 ? -1.655 -0.121 -19.146 1.00 92.62 110 MET A N 1
ATOM 848 C CA . MET A 1 110 ? -2.076 -0.648 -17.852 1.00 92.62 110 MET A CA 1
ATOM 849 C C . MET A 1 110 ? -3.220 -1.633 -18.029 1.00 92.62 110 MET A C 1
ATOM 851 O O . MET A 1 110 ? -4.197 -1.354 -18.723 1.00 92.62 110 MET A O 1
ATOM 855 N N . ALA A 1 111 ? -3.123 -2.765 -17.341 1.00 94.44 111 ALA A N 1
ATOM 856 C CA . ALA A 1 111 ? -4.157 -3.787 -17.338 1.00 94.44 111 ALA A CA 1
ATOM 857 C C . ALA A 1 111 ? -4.484 -4.220 -15.910 1.00 94.44 111 ALA A C 1
ATOM 859 O O . ALA A 1 111 ? -3.612 -4.251 -15.039 1.00 94.44 111 ALA A O 1
ATOM 860 N N . LEU A 1 112 ? -5.740 -4.598 -15.675 1.00 96.56 112 LEU A N 1
ATOM 861 C CA . LEU A 1 112 ? -6.110 -5.302 -14.453 1.00 96.56 112 LEU A CA 1
ATOM 862 C C . LEU A 1 112 ? -5.442 -6.681 -14.450 1.00 96.56 112 LEU A C 1
ATOM 864 O O . LEU A 1 112 ? -5.607 -7.466 -15.381 1.00 96.56 112 LEU A O 1
ATOM 868 N N . ALA A 1 113 ? -4.690 -6.963 -13.391 1.00 94.75 113 ALA A N 1
ATOM 869 C CA . ALA A 1 113 ? -4.057 -8.253 -13.139 1.00 94.75 113 ALA A CA 1
ATOM 870 C C . ALA A 1 113 ? -4.914 -9.152 -12.227 1.00 94.75 113 ALA A C 1
ATOM 872 O O . ALA A 1 113 ? -4.613 -10.332 -12.060 1.00 94.75 113 ALA A O 1
ATOM 873 N N . SER A 1 114 ? -5.986 -8.610 -11.642 1.00 93.94 114 SER A N 1
ATOM 874 C CA . SER A 1 114 ? -6.970 -9.346 -10.848 1.00 93.94 114 SER A CA 1
ATOM 875 C C . SER A 1 114 ? -8.388 -8.843 -11.120 1.00 93.94 114 SER A C 1
ATOM 877 O O . SER A 1 114 ? -8.587 -7.742 -11.634 1.00 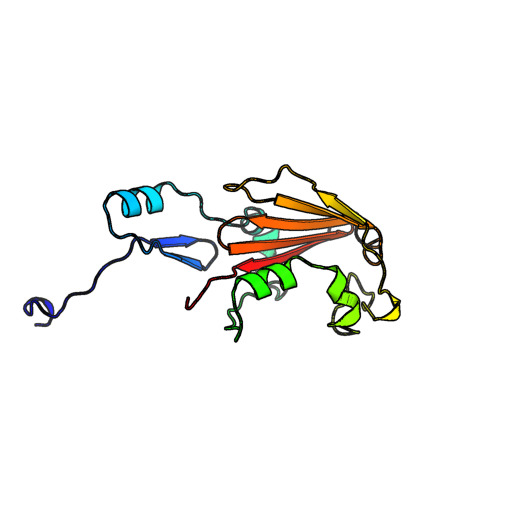93.94 114 SER A O 1
ATOM 879 N N . ASN A 1 115 ? -9.386 -9.621 -10.697 1.00 94.62 115 ASN A N 1
ATOM 880 C CA . ASN A 1 115 ? -10.746 -9.104 -10.572 1.00 94.62 115 ASN A CA 1
ATOM 881 C C . ASN A 1 115 ? -10.792 -7.998 -9.510 1.00 94.62 115 ASN A C 1
ATOM 883 O O . ASN A 1 115 ? -10.030 -8.032 -8.540 1.00 94.62 115 ASN A O 1
ATOM 887 N N . VAL A 1 116 ? -11.704 -7.047 -9.698 1.00 95.88 116 VAL A N 1
ATOM 888 C CA . VAL A 1 116 ? -12.003 -6.008 -8.710 1.00 95.88 116 VAL A CA 1
ATOM 889 C C . VAL A 1 116 ? -12.966 -6.578 -7.673 1.00 95.88 116 VAL A C 1
ATOM 891 O O . VAL A 1 116 ? -13.971 -7.199 -8.022 1.00 95.88 116 VAL A O 1
ATOM 894 N N . SER A 1 117 ? -12.662 -6.361 -6.399 1.00 94.75 117 SER A N 1
ATOM 895 C CA . SER A 1 117 ? -13.437 -6.833 -5.257 1.00 94.75 117 SER A CA 1
ATOM 896 C C . SER A 1 117 ? -13.560 -5.732 -4.209 1.00 94.75 117 SER A C 1
ATOM 898 O O . SER A 1 117 ? -12.603 -5.015 -3.929 1.00 94.75 117 SER A O 1
ATOM 900 N N . MET A 1 118 ? -14.727 -5.626 -3.575 1.00 91.00 118 MET A N 1
ATOM 901 C CA . MET A 1 118 ? -14.920 -4.704 -2.448 1.00 91.00 118 MET A CA 1
ATOM 902 C C . MET A 1 118 ? -14.183 -5.165 -1.184 1.00 91.00 118 MET A C 1
ATOM 904 O O . MET A 1 118 ? -13.907 -4.347 -0.312 1.00 91.00 118 MET A O 1
ATOM 908 N N . THR A 1 119 ? -13.868 -6.459 -1.075 1.00 89.12 119 THR A N 1
ATOM 909 C CA . THR A 1 119 ? -13.133 -7.034 0.061 1.00 89.12 119 THR A CA 1
ATOM 910 C C . THR A 1 119 ? -11.640 -7.120 -0.215 1.00 89.12 119 THR A C 1
ATOM 912 O O . THR A 1 119 ? -10.832 -6.864 0.671 1.00 89.12 119 THR A O 1
ATOM 915 N N . ASP A 1 120 ? -11.268 -7.442 -1.454 1.00 90.75 120 ASP A N 1
ATOM 916 C CA . ASP A 1 120 ? -9.880 -7.741 -1.827 1.00 90.75 120 ASP A CA 1
ATOM 917 C C . ASP A 1 120 ? -9.226 -6.646 -2.669 1.00 90.75 120 ASP A C 1
ATOM 919 O O . ASP A 1 120 ? -8.036 -6.733 -2.958 1.00 90.75 120 ASP A O 1
ATOM 923 N N . GLY A 1 121 ? -9.980 -5.619 -3.060 1.00 94.69 121 GLY A N 1
ATOM 924 C CA . GLY A 1 121 ? -9.501 -4.535 -3.906 1.00 94.69 121 GLY A CA 1
ATOM 925 C C . GLY A 1 121 ? -9.175 -4.996 -5.318 1.00 94.69 121 GLY A C 1
ATOM 926 O O . GLY A 1 121 ? -9.948 -5.727 -5.937 1.00 94.69 121 GLY A O 1
ATOM 927 N N . PHE A 1 122 ? -8.050 -4.528 -5.850 1.00 96.12 122 PHE A N 1
ATOM 928 C CA . PHE A 1 122 ? -7.602 -4.865 -7.197 1.00 96.12 122 PHE A CA 1
ATOM 929 C C . PHE A 1 122 ? -6.084 -4.754 -7.330 1.00 96.12 122 PHE A C 1
ATOM 931 O O . PHE A 1 122 ? -5.416 -4.032 -6.588 1.00 96.12 122 PHE A O 1
ATOM 938 N N . VAL A 1 123 ? -5.551 -5.443 -8.334 1.00 96.81 123 VAL A N 1
ATOM 939 C CA . VAL A 1 123 ? -4.167 -5.313 -8.782 1.00 96.81 123 VAL A CA 1
ATOM 940 C C . VAL A 1 123 ? -4.183 -4.844 -10.227 1.00 96.81 123 VAL A C 1
ATOM 942 O O . VAL A 1 123 ? -4.870 -5.423 -11.069 1.00 96.81 123 VAL A O 1
ATOM 945 N N . SER A 1 124 ? -3.407 -3.811 -10.525 1.00 95.69 124 SER A N 1
ATOM 946 C CA . SER A 1 124 ? -3.095 -3.397 -11.890 1.00 95.69 124 SER A CA 1
ATOM 947 C C . SER A 1 124 ? -1.620 -3.646 -12.186 1.00 95.69 124 SER A C 1
ATOM 949 O O . SER A 1 124 ? -0.779 -3.586 -11.288 1.00 95.69 124 SER A O 1
ATOM 951 N N . ALA A 1 125 ? -1.304 -3.942 -13.441 1.00 94.88 125 ALA A N 1
ATOM 952 C CA . ALA A 1 125 ? 0.055 -4.084 -13.936 1.00 94.88 125 ALA A CA 1
ATOM 953 C C . ALA A 1 125 ? 0.332 -3.015 -14.994 1.00 94.88 125 ALA A C 1
ATOM 955 O O . ALA A 1 125 ? -0.488 -2.799 -15.886 1.00 94.88 125 ALA A O 1
ATOM 956 N N . VAL A 1 126 ? 1.496 -2.374 -14.907 1.00 91.81 126 VAL A N 1
ATOM 957 C CA . VAL A 1 126 ? 2.005 -1.465 -15.937 1.00 91.81 126 VAL A CA 1
ATOM 958 C C . VAL A 1 126 ? 2.864 -2.286 -16.896 1.00 91.81 126 VAL A C 1
ATOM 960 O O . VAL A 1 126 ? 3.987 -2.667 -16.572 1.00 91.81 126 VAL A O 1
ATOM 963 N N . LEU A 1 127 ? 2.318 -2.577 -18.072 1.00 90.06 127 LEU A N 1
ATOM 964 C CA . LEU A 1 127 ? 2.898 -3.457 -19.088 1.00 90.06 127 LEU A CA 1
ATOM 965 C C . LEU A 1 127 ? 3.847 -2.717 -20.043 1.00 90.06 127 LEU A C 1
ATOM 967 O O . LEU A 1 127 ? 4.677 -3.329 -20.715 1.00 90.06 127 LEU A O 1
ATOM 971 N N . GLY A 1 128 ? 3.742 -1.390 -20.112 1.00 84.88 128 GLY A N 1
ATOM 972 C CA . GLY A 1 128 ? 4.527 -0.584 -21.036 1.00 84.88 128 GLY A CA 1
ATOM 973 C C . GLY A 1 128 ? 4.483 0.912 -20.745 1.00 84.88 128 GLY A C 1
ATOM 974 O O . GLY A 1 128 ? 3.818 1.373 -19.822 1.00 84.88 128 GLY A O 1
ATOM 975 N N . GLY A 1 129 ? 5.215 1.673 -21.560 1.00 84.00 129 GLY A N 1
ATOM 976 C CA . GLY A 1 129 ? 5.448 3.105 -21.371 1.00 84.00 129 GLY A CA 1
ATOM 977 C C . GLY A 1 129 ? 6.864 3.372 -20.861 1.00 84.00 129 GLY A C 1
ATOM 978 O O . GLY A 1 129 ? 7.799 2.630 -21.175 1.00 84.00 129 GLY A O 1
ATOM 979 N N . TRP A 1 130 ? 7.040 4.420 -20.060 1.00 76.25 130 TRP A N 1
ATOM 980 C CA . TRP A 1 130 ? 8.344 4.786 -19.490 1.00 76.25 130 TRP A CA 1
ATOM 981 C C . TRP A 1 130 ? 8.882 3.773 -18.467 1.00 76.25 130 TRP A C 1
ATOM 983 O O . TRP A 1 130 ? 10.040 3.848 -18.063 1.00 76.25 130 TRP A O 1
ATOM 993 N N . SER A 1 131 ? 8.064 2.797 -18.073 1.00 70.38 131 SER A N 1
ATOM 994 C CA . SER A 1 131 ? 8.388 1.741 -17.116 1.00 70.38 131 SER A CA 1
ATOM 995 C C . SER A 1 131 ? 9.045 0.493 -17.716 1.00 70.38 131 SER A C 1
ATOM 997 O O . SER A 1 131 ? 9.395 -0.403 -16.953 1.00 70.38 131 SER A O 1
ATOM 999 N N . ARG A 1 132 ? 9.262 0.417 -19.041 1.00 69.62 132 ARG A N 1
ATOM 1000 C CA . ARG A 1 132 ? 9.813 -0.771 -19.747 1.00 69.62 132 ARG A CA 1
ATOM 1001 C C . ARG A 1 132 ? 11.161 -1.291 -19.226 1.00 69.62 132 ARG A C 1
ATOM 1003 O O . ARG A 1 132 ? 11.592 -2.367 -19.619 1.00 69.62 132 ARG A O 1
ATOM 1010 N N . ALA A 1 133 ? 11.847 -0.527 -18.382 1.00 73.00 133 ALA A N 1
ATOM 1011 C CA . ALA A 1 133 ? 13.068 -0.960 -17.713 1.00 73.00 133 ALA A CA 1
ATOM 1012 C C . ALA A 1 133 ? 12.823 -1.941 -16.541 1.00 73.00 133 ALA A C 1
ATOM 1014 O O . ALA A 1 133 ? 13.782 -2.527 -16.036 1.00 73.00 133 ALA A O 1
ATOM 1015 N N . LEU A 1 134 ? 11.579 -2.091 -16.071 1.00 83.75 134 LEU A N 1
ATOM 1016 C CA . LEU A 1 134 ? 11.176 -3.010 -15.002 1.00 83.75 134 LEU A CA 1
ATOM 1017 C C . LEU A 1 134 ? 10.720 -4.351 -15.598 1.00 83.75 134 LEU A C 1
ATOM 1019 O O . LEU A 1 134 ? 9.996 -4.365 -16.589 1.00 83.75 134 LEU A O 1
ATOM 1023 N N . ASP A 1 135 ? 11.082 -5.459 -14.949 1.00 89.06 135 ASP A N 1
ATOM 1024 C CA . ASP A 1 135 ? 10.585 -6.796 -15.313 1.00 89.06 135 ASP A CA 1
ATOM 1025 C C . ASP A 1 135 ? 9.131 -6.985 -14.860 1.00 89.06 135 ASP A C 1
ATOM 1027 O O . ASP A 1 135 ? 8.347 -7.682 -15.498 1.00 89.06 135 ASP A O 1
ATOM 1031 N N . SER A 1 136 ? 8.760 -6.343 -13.748 1.00 91.25 136 SER A N 1
ATOM 1032 C CA . SER A 1 136 ? 7.374 -6.257 -13.293 1.00 91.25 136 SER A CA 1
ATOM 1033 C C . SER A 1 136 ? 7.114 -4.931 -12.595 1.00 91.25 136 SER A C 1
ATOM 1035 O O . SER A 1 136 ? 7.962 -4.456 -11.831 1.00 91.25 136 SER A O 1
ATOM 1037 N N . TYR A 1 137 ? 5.918 -4.388 -12.796 1.00 92.94 137 TYR A N 1
ATOM 1038 C CA . TYR A 1 137 ? 5.422 -3.206 -12.108 1.00 92.94 137 TYR A CA 1
ATOM 1039 C C . TYR A 1 137 ? 3.931 -3.384 -11.832 1.00 92.94 137 TYR A C 1
ATOM 1041 O O . TYR A 1 137 ? 3.121 -3.332 -12.755 1.00 92.94 137 TYR A O 1
ATOM 1049 N N . THR A 1 138 ? 3.577 -3.581 -10.565 1.00 95.12 138 THR A N 1
ATOM 1050 C CA . THR A 1 138 ? 2.184 -3.662 -10.125 1.00 95.12 138 THR A CA 1
ATOM 1051 C C . THR A 1 138 ? 1.828 -2.542 -9.158 1.00 95.12 138 THR A C 1
ATOM 1053 O O . THR A 1 138 ? 2.641 -2.165 -8.310 1.00 95.12 138 THR A O 1
ATOM 1056 N N . VAL A 1 139 ? 0.598 -2.045 -9.279 1.00 95.50 139 VAL A N 1
ATOM 1057 C CA . VAL A 1 139 ? -0.045 -1.147 -8.316 1.00 95.50 139 VAL A CA 1
ATOM 1058 C C . VAL A 1 139 ? -1.253 -1.879 -7.746 1.00 95.50 139 VAL A C 1
ATOM 1060 O O . VAL A 1 139 ? -2.173 -2.244 -8.484 1.00 95.50 139 VAL A O 1
ATOM 1063 N N . THR A 1 140 ? -1.224 -2.119 -6.442 1.00 95.81 140 THR A N 1
ATOM 1064 C CA . THR A 1 140 ? -2.235 -2.874 -5.703 1.00 95.81 140 THR A CA 1
ATOM 1065 C C . THR A 1 140 ? -2.986 -1.938 -4.770 1.00 95.81 140 THR A C 1
ATOM 1067 O O . THR A 1 140 ? -2.368 -1.213 -3.992 1.00 95.81 140 THR A O 1
ATOM 1070 N N . PHE A 1 141 ? -4.313 -2.009 -4.796 1.00 95.62 141 PHE A N 1
ATOM 1071 C CA . PHE A 1 141 ? -5.171 -1.428 -3.772 1.00 95.62 141 PHE A CA 1
ATOM 1072 C C . PHE A 1 141 ? -5.814 -2.544 -2.956 1.00 95.62 141 PHE A C 1
ATOM 1074 O O . PHE A 1 141 ? -6.358 -3.495 -3.518 1.00 95.62 141 PHE A O 1
ATOM 1081 N N . ARG A 1 142 ? -5.767 -2.420 -1.631 1.00 94.56 142 ARG A N 1
ATOM 1082 C CA . ARG A 1 142 ? -6.392 -3.327 -0.667 1.00 94.56 142 ARG A CA 1
ATOM 1083 C C . ARG A 1 142 ? -7.221 -2.492 0.315 1.00 94.56 142 ARG A C 1
ATOM 1085 O O . ARG A 1 142 ? -6.646 -1.709 1.079 1.00 94.56 142 ARG A O 1
ATOM 1092 N N . PRO A 1 143 ? -8.557 -2.642 0.311 1.00 92.00 143 PRO A N 1
ATOM 1093 C CA . PRO A 1 143 ? -9.419 -1.963 1.259 1.00 92.00 143 PRO A CA 1
ATOM 1094 C C . PRO A 1 143 ? -9.015 -2.249 2.716 1.00 92.00 143 PRO A C 1
ATOM 1096 O O . PRO A 1 143 ? -8.530 -3.341 3.019 1.00 92.00 143 PRO A O 1
ATOM 1099 N N . PRO A 1 144 ? -9.227 -1.290 3.632 1.00 89.00 144 PRO A N 1
ATOM 1100 C CA . PRO A 1 144 ? -9.802 0.032 3.373 1.00 89.00 144 PRO A CA 1
ATOM 1101 C C . PRO A 1 144 ? -8.782 1.087 2.913 1.00 89.00 144 PRO A C 1
ATOM 1103 O O . PRO A 1 144 ? -9.188 2.110 2.378 1.00 89.00 144 PRO A O 1
ATOM 1106 N N . CYS A 1 145 ? -7.481 0.878 3.128 1.00 91.56 145 CYS A N 1
ATOM 1107 C CA . CYS A 1 145 ? -6.514 1.980 3.090 1.00 91.56 145 CYS A CA 1
ATOM 1108 C C . CYS A 1 145 ? -5.148 1.647 2.490 1.00 91.56 145 CYS A C 1
ATOM 1110 O O . CYS A 1 145 ? -4.313 2.545 2.391 1.00 91.56 145 CYS A O 1
ATOM 1112 N N . ARG A 1 146 ? -4.872 0.388 2.132 1.00 95.00 146 ARG A N 1
ATOM 1113 C CA . ARG A 1 146 ? -3.529 -0.004 1.707 1.00 95.00 146 ARG A CA 1
ATOM 1114 C C . ARG A 1 146 ? -3.363 0.148 0.210 1.00 95.00 146 ARG A C 1
ATOM 1116 O O . ARG A 1 146 ? -4.109 -0.421 -0.584 1.00 95.00 146 ARG A O 1
ATOM 1123 N N . LEU A 1 147 ? -2.292 0.830 -0.149 1.00 95.81 147 LEU A N 1
ATOM 1124 C CA . LEU A 1 147 ? -1.791 0.939 -1.498 1.00 95.81 147 LEU A CA 1
ATOM 1125 C C . LEU A 1 147 ? -0.357 0.435 -1.542 1.00 95.81 147 LEU A C 1
ATOM 1127 O O . LEU A 1 147 ? 0.436 0.700 -0.640 1.00 95.81 147 LEU A O 1
ATOM 1131 N N . GLU A 1 148 ? -0.018 -0.290 -2.595 1.00 95.69 148 GLU A N 1
ATOM 1132 C CA . GLU A 1 148 ? 1.309 -0.860 -2.759 1.00 95.69 148 GLU A CA 1
ATOM 1133 C C . GLU A 1 148 ? 1.772 -0.747 -4.207 1.00 95.69 148 GLU A C 1
ATOM 1135 O O . GLU A 1 148 ? 1.111 -1.215 -5.132 1.00 95.69 148 GLU A O 1
ATOM 1140 N N . TYR A 1 149 ? 2.952 -0.165 -4.383 1.00 94.44 149 TYR A N 1
ATOM 1141 C CA . TYR A 1 149 ? 3.747 -0.292 -5.592 1.00 94.44 149 TYR A CA 1
ATOM 1142 C C . TYR A 1 149 ? 4.761 -1.405 -5.384 1.00 94.44 149 TYR A C 1
ATOM 1144 O O . TYR A 1 149 ? 5.623 -1.294 -4.508 1.00 94.44 149 TYR A O 1
ATOM 1152 N N . ARG A 1 150 ? 4.721 -2.426 -6.237 1.00 93.88 150 ARG A N 1
ATOM 1153 C CA . ARG A 1 150 ? 5.744 -3.472 -6.290 1.00 93.88 150 ARG A CA 1
ATOM 1154 C C . ARG A 1 150 ? 6.440 -3.417 -7.640 1.00 93.88 150 ARG A C 1
ATOM 1156 O O . ARG A 1 150 ? 5.818 -3.562 -8.691 1.00 93.88 150 ARG A O 1
ATOM 1163 N N . THR A 1 151 ? 7.752 -3.208 -7.608 1.00 91.62 151 THR A N 1
ATOM 1164 C CA . THR A 1 151 ? 8.588 -3.151 -8.814 1.00 91.62 151 THR A CA 1
ATOM 1165 C C . THR A 1 151 ? 9.732 -4.147 -8.729 1.00 91.62 151 THR A C 1
ATOM 1167 O O . THR A 1 151 ? 10.322 -4.324 -7.662 1.00 91.62 151 THR A O 1
ATOM 1170 N N . GLN A 1 152 ? 10.073 -4.780 -9.850 1.00 90.69 152 GLN A N 1
ATOM 1171 C CA . GLN A 1 152 ? 11.134 -5.786 -9.909 1.00 90.69 152 GLN A CA 1
ATOM 1172 C C . GLN A 1 152 ? 12.097 -5.532 -11.073 1.00 9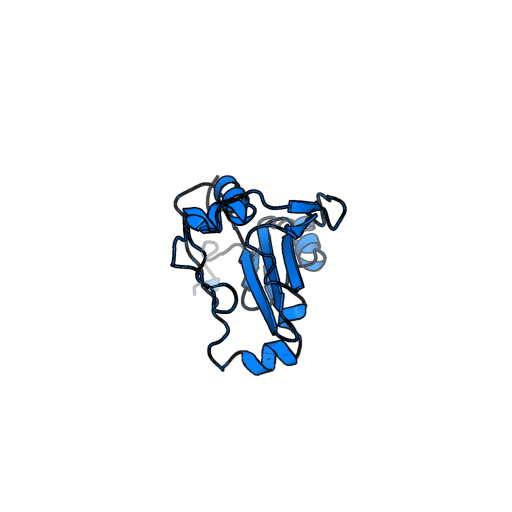0.69 152 GLN A C 1
ATOM 1174 O O . GLN A 1 152 ? 11.675 -5.133 -12.161 1.00 90.69 152 GLN A O 1
ATOM 1179 N N . LYS A 1 153 ? 13.391 -5.772 -10.829 1.00 88.75 153 LYS A N 1
ATOM 1180 C CA . LYS A 1 153 ? 14.435 -5.925 -11.853 1.00 88.75 153 LYS A CA 1
ATOM 1181 C C . LYS A 1 153 ? 15.426 -7.001 -11.441 1.00 88.75 153 LYS A C 1
ATOM 1183 O O . LYS A 1 153 ? 16.087 -6.852 -10.409 1.00 88.75 153 LYS A O 1
ATOM 1188 N N . GLY A 1 154 ? 15.579 -8.036 -12.252 1.00 89.88 154 GLY A N 1
ATOM 1189 C CA . GLY A 1 154 ? 16.323 -9.230 -11.891 1.00 89.88 154 GLY A CA 1
ATOM 1190 C C . GLY A 1 154 ? 15.874 -9.732 -10.519 1.00 89.88 154 GLY A C 1
ATOM 1191 O O . GLY A 1 154 ? 14.687 -9.947 -10.266 1.00 89.88 154 GLY A O 1
ATOM 1192 N N . GLU A 1 155 ? 16.830 -9.842 -9.604 1.00 88.50 155 GLU A N 1
ATOM 1193 C CA . GLU A 1 155 ? 16.596 -10.314 -8.235 1.00 88.50 155 GLU A CA 1
ATOM 1194 C C . GLU A 1 155 ? 16.137 -9.208 -7.270 1.00 88.50 155 GLU A C 1
ATOM 1196 O O . GLU A 1 155 ? 15.716 -9.491 -6.148 1.00 88.50 155 GLU A O 1
ATOM 1201 N N . ARG A 1 156 ? 16.200 -7.931 -7.673 1.00 86.44 156 ARG A N 1
ATOM 1202 C CA . ARG A 1 156 ? 15.833 -6.815 -6.798 1.00 86.44 156 ARG A CA 1
ATOM 1203 C C . ARG A 1 156 ? 14.345 -6.512 -6.908 1.00 86.44 156 ARG A C 1
ATOM 1205 O O . ARG A 1 156 ? 13.874 -6.079 -7.959 1.00 86.44 156 ARG A O 1
ATOM 1212 N N . THR A 1 157 ? 13.647 -6.623 -5.782 1.00 89.19 157 THR A N 1
ATOM 1213 C CA . THR A 1 157 ? 12.268 -6.148 -5.614 1.00 89.19 157 THR A CA 1
ATOM 1214 C C . THR A 1 157 ? 12.261 -4.905 -4.726 1.00 89.19 157 THR A C 1
ATOM 1216 O O . THR A 1 157 ? 12.965 -4.867 -3.719 1.00 89.19 157 THR A O 1
ATOM 1219 N N . ASN A 1 158 ? 11.495 -3.880 -5.099 1.00 89.50 158 ASN A N 1
ATOM 1220 C CA . ASN A 1 158 ? 11.264 -2.700 -4.266 1.00 89.50 158 ASN A CA 1
ATOM 1221 C C . ASN A 1 158 ? 9.765 -2.542 -4.014 1.00 89.50 158 ASN A C 1
ATOM 1223 O O . ASN A 1 158 ? 8.961 -2.713 -4.936 1.00 89.50 158 ASN A O 1
ATOM 1227 N N . TYR A 1 159 ? 9.437 -2.152 -2.786 1.00 92.12 159 TYR A N 1
ATOM 1228 C CA . TYR A 1 159 ? 8.083 -1.855 -2.344 1.00 92.12 159 TYR A CA 1
ATOM 1229 C C . TYR A 1 159 ? 7.985 -0.383 -1.947 1.00 92.12 159 TYR A C 1
ATOM 1231 O O . TYR A 1 159 ? 8.860 0.133 -1.252 1.00 92.12 159 TYR A O 1
ATOM 1239 N N . MET A 1 160 ? 6.910 0.281 -2.361 1.00 93.19 160 MET A N 1
ATOM 1240 C CA . MET A 1 160 ? 6.425 1.499 -1.715 1.00 93.19 160 MET A CA 1
ATOM 1241 C C . MET A 1 160 ? 5.009 1.209 -1.238 1.00 93.19 160 MET A C 1
ATOM 1243 O O . MET A 1 160 ? 4.126 0.948 -2.051 1.00 93.19 160 MET A O 1
ATOM 1247 N N . ILE A 1 161 ? 4.822 1.214 0.078 1.00 95.25 161 ILE A N 1
ATOM 1248 C CA . ILE A 1 161 ? 3.558 0.872 0.730 1.00 95.25 161 ILE A CA 1
ATOM 1249 C C . ILE A 1 161 ? 3.030 2.131 1.405 1.00 95.25 161 ILE A C 1
ATOM 1251 O O . ILE A 1 161 ? 3.758 2.804 2.135 1.00 95.25 161 ILE A O 1
ATOM 1255 N N . CYS A 1 162 ? 1.766 2.446 1.156 1.00 95.38 162 CYS A N 1
ATOM 1256 C CA . CYS A 1 162 ? 1.072 3.572 1.755 1.00 95.38 162 CYS A CA 1
ATOM 1257 C C . CYS A 1 162 ? -0.199 3.070 2.440 1.00 95.38 162 CYS A C 1
ATOM 1259 O O . CYS A 1 162 ? -0.971 2.320 1.847 1.00 95.38 162 CYS A O 1
ATOM 1261 N N . TYR A 1 163 ? -0.427 3.513 3.675 1.00 94.75 163 TYR A N 1
ATOM 1262 C CA . TYR A 1 163 ? -1.701 3.347 4.370 1.00 94.75 163 TYR A CA 1
ATOM 1263 C C . TYR A 1 163 ? -2.380 4.716 4.455 1.00 94.75 163 TYR A C 1
ATOM 1265 O O . TYR A 1 163 ? -1.966 5.575 5.231 1.00 94.75 163 TYR A O 1
ATOM 1273 N N . CYS A 1 164 ? -3.395 4.940 3.624 1.00 93.81 164 CYS A N 1
ATOM 1274 C CA . CYS A 1 164 ? -4.139 6.196 3.560 1.00 93.81 164 CYS A CA 1
ATOM 1275 C C . CYS A 1 164 ? -5.297 6.164 4.559 1.00 93.81 164 CYS A C 1
ATOM 1277 O O . CYS A 1 164 ? -6.332 5.555 4.296 1.00 93.81 164 CYS A O 1
ATOM 1279 N N . VAL A 1 165 ? -5.115 6.792 5.719 1.00 92.44 165 VAL A N 1
ATOM 1280 C CA . VAL A 1 165 ? -6.107 6.793 6.801 1.00 92.44 165 VAL A CA 1
ATOM 1281 C C . VAL A 1 165 ? -6.802 8.157 6.854 1.00 92.44 165 VAL A C 1
ATOM 1283 O O . VAL A 1 165 ? -6.117 9.154 7.089 1.00 92.44 165 VAL A O 1
ATOM 1286 N N . PRO A 1 166 ? -8.132 8.232 6.654 1.00 91.75 166 PRO A N 1
ATOM 1287 C CA . PRO A 1 166 ? -8.883 9.467 6.857 1.00 91.75 166 PRO A CA 1
ATOM 1288 C C . PRO A 1 166 ? -8.764 9.940 8.310 1.00 91.75 166 PRO A C 1
ATOM 1290 O O . PRO A 1 166 ? -8.946 9.147 9.236 1.00 91.75 166 PRO A O 1
ATOM 1293 N N . GLN A 1 167 ? -8.455 11.221 8.511 1.00 88.19 167 GLN A N 1
ATOM 1294 C CA . GLN A 1 167 ? -8.326 11.818 9.847 1.00 88.19 167 GLN A CA 1
ATOM 1295 C C . GLN A 1 167 ? -9.587 12.572 10.276 1.00 88.19 167 GLN A C 1
ATOM 1297 O O . GLN A 1 167 ? -9.900 12.622 11.465 1.00 88.19 167 GLN A O 1
ATOM 1302 N N . GLU A 1 168 ? -10.327 13.110 9.309 1.00 82.88 168 GLU A N 1
ATOM 1303 C CA . GLU A 1 168 ? -11.580 13.832 9.501 1.00 82.88 168 GLU A CA 1
ATOM 1304 C C . GLU A 1 168 ? -12.536 13.597 8.310 1.00 82.88 168 GLU A C 1
ATOM 1306 O O . GLU A 1 168 ? -12.064 13.153 7.257 1.00 82.88 168 GLU A O 1
ATOM 1311 N N . PRO A 1 169 ? -13.859 13.798 8.491 1.00 72.94 169 PRO A N 1
ATOM 1312 C CA . PRO A 1 169 ? -14.870 13.653 7.437 1.00 72.94 169 PRO A CA 1
ATOM 1313 C C . PRO A 1 169 ? -14.777 14.683 6.308 1.00 72.94 169 PRO A C 1
ATOM 1315 O O . PRO A 1 169 ? -14.352 15.829 6.578 1.00 72.94 169 PRO A O 1
#

Foldseek 3Di:
DLVVDPVSDDDDFQWDDDPNDIGTQPDPDPVSNVCSVPPDDPDDVVCVDPVNVVCPPVPPDDDDDDDDPDDLVVVVVVLQDCLCCQPPCAQVDDDPNRRRHVVQRDDFDKDWPDDADPQAGTKMWGPDGSLVQWPTWIWTDGPPFWIWTWTHDDPDIDIDITGRDGPDD

pLDDT: mean 89.89, std 6.14, range [58.5, 96.81]

InterPro domains:
  IPR050584 Cholesterol 7-desaturase [PTHR21266] (3-169)

Sequence (169 aa):
FATKNKRACAQAVPCQVAQGHVWIWLDISPEGLKASATTPLPIVDELELPSFQSTWNDGRHFMYMRDMPYGAEALLENLLDPAHVPVTHHNSITLQGTKVSRESAGPLDMALASNVSMTDGFVSAVLGGWSRALDSYTVTFRPPCRLEYRTQKGERTNYMICYCVPQEP

Organism: NCBI:txid1169539

Radius of gyration: 19.87 Å; chains: 1; bounding box: 41×32×67 Å